Protein AF-F5LIY7-F1 (afdb_monomer_lite)

Sequence (82 aa):
MILQSPTIAALTNAATPGIATQPTGATVNEGDSSPTLSAAASASDGGTLTYQWYSNAANSTNGGTAIVGATSASYAAPTTQV

Structure (mmCIF, N/CA/C/O backbone):
data_AF-F5LIY7-F1
#
_entry.id   AF-F5LIY7-F1
#
loop_
_atom_site.group_PDB
_atom_site.id
_atom_site.type_symbol
_atom_site.label_atom_id
_atom_site.label_alt_id
_atom_site.label_comp_id
_atom_site.label_asym_id
_atom_site.label_entity_id
_atom_site.label_seq_id
_atom_site.pdbx_PDB_ins_code
_atom_site.Cartn_x
_atom_site.Cartn_y
_atom_site.Cartn_z
_atom_site.occupancy
_atom_site.B_iso_or_equiv
_atom_site.auth_seq_id
_atom_site.auth_comp_id
_atom_site.auth_asym_id
_atom_site.auth_atom_id
_atom_site.pdbx_PDB_model_num
ATOM 1 N N . MET A 1 1 ? -41.376 -12.419 39.027 1.00 45.50 1 MET A N 1
ATOM 2 C CA . MET A 1 1 ? -40.762 -12.562 37.691 1.00 45.50 1 MET A CA 1
ATOM 3 C C . MET A 1 1 ? -40.562 -11.159 37.147 1.00 45.50 1 MET A C 1
ATOM 5 O O . MET A 1 1 ? -41.554 -10.481 36.925 1.00 45.50 1 MET A O 1
ATOM 9 N N . ILE A 1 2 ? -39.322 -10.669 37.073 1.00 49.22 2 ILE A N 1
ATOM 10 C CA . ILE A 1 2 ? -39.036 -9.326 36.547 1.00 49.22 2 ILE A CA 1
ATOM 11 C C . ILE A 1 2 ? -38.661 -9.514 35.080 1.00 49.22 2 ILE A C 1
ATOM 13 O O . ILE A 1 2 ? -37.658 -10.156 34.781 1.00 49.22 2 ILE A O 1
ATOM 17 N N . LEU A 1 3 ? -39.497 -9.015 34.175 1.00 55.41 3 LEU A N 1
ATOM 18 C CA . LEU A 1 3 ? -39.174 -8.939 32.755 1.00 55.41 3 LEU A CA 1
ATOM 19 C C . LEU A 1 3 ? -38.248 -7.734 32.571 1.00 55.41 3 LEU A C 1
ATOM 21 O O . LEU A 1 3 ? -38.701 -6.594 32.635 1.00 55.41 3 LEU A O 1
ATOM 25 N N . GLN A 1 4 ? -36.948 -7.975 32.395 1.00 59.75 4 GLN A N 1
ATOM 26 C CA . GLN A 1 4 ? -36.077 -6.957 31.814 1.00 59.75 4 GLN A CA 1
ATOM 27 C C . GLN A 1 4 ? -36.381 -6.888 30.320 1.00 59.75 4 GLN A C 1
ATOM 29 O O . GLN A 1 4 ? -36.235 -7.876 29.601 1.00 59.75 4 GLN A O 1
ATOM 34 N N . SER A 1 5 ? -36.832 -5.723 29.864 1.00 69.56 5 SER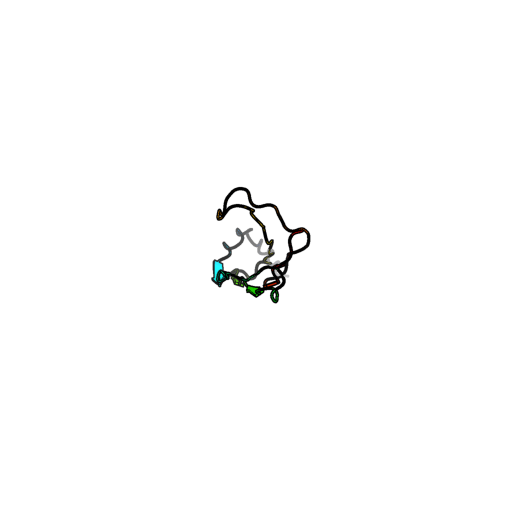 A N 1
ATOM 35 C CA . SER A 1 5 ? -36.949 -5.428 28.440 1.00 69.56 5 SER A CA 1
ATOM 36 C C . SER A 1 5 ? -35.558 -5.476 27.798 1.00 69.56 5 SER A C 1
ATOM 38 O O . SER A 1 5 ? -34.613 -4.950 28.391 1.00 69.56 5 SER A O 1
ATOM 40 N N . PRO A 1 6 ? -35.401 -6.074 26.605 1.00 73.00 6 PRO A N 1
ATOM 41 C CA . PRO A 1 6 ? -34.115 -6.089 25.928 1.00 73.00 6 PRO A CA 1
ATOM 42 C C . PRO A 1 6 ? -33.719 -4.661 25.543 1.00 73.00 6 PRO A C 1
ATOM 44 O O . PRO A 1 6 ? -34.499 -3.925 24.935 1.00 73.00 6 PRO A O 1
ATOM 47 N N . THR A 1 7 ? -32.497 -4.265 25.886 1.00 73.75 7 THR A N 1
ATOM 48 C CA . THR A 1 7 ? -31.908 -3.021 25.393 1.00 73.75 7 THR A CA 1
ATOM 49 C C . THR A 1 7 ? -31.571 -3.217 23.918 1.00 73.75 7 THR A C 1
ATOM 51 O O . THR A 1 7 ? -30.694 -4.009 23.578 1.00 73.75 7 THR A O 1
ATOM 54 N N . ILE A 1 8 ? -32.282 -2.528 23.027 1.00 69.00 8 ILE A N 1
ATOM 55 C CA . ILE A 1 8 ? -31.948 -2.519 21.601 1.00 69.00 8 ILE A CA 1
ATOM 5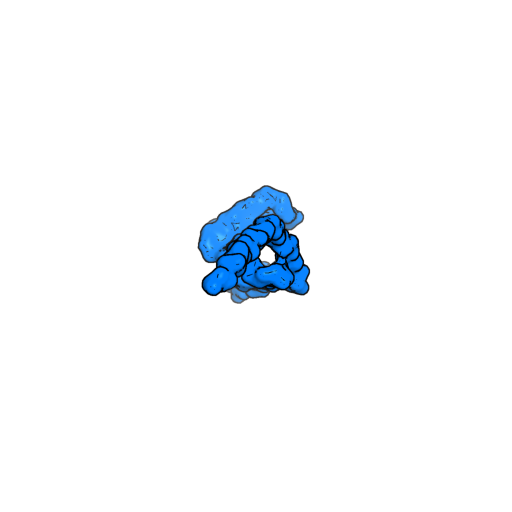6 C C . ILE A 1 8 ? -30.707 -1.640 21.435 1.00 69.00 8 ILE A C 1
ATOM 58 O O . ILE A 1 8 ? -30.758 -0.439 21.696 1.00 69.00 8 ILE A O 1
ATOM 62 N N . ALA A 1 9 ? -29.588 -2.234 21.020 1.00 73.62 9 ALA A N 1
ATOM 63 C CA . ALA A 1 9 ? -28.411 -1.470 20.631 1.00 73.62 9 ALA A CA 1
ATOM 64 C C . ALA A 1 9 ? -28.727 -0.687 19.346 1.00 73.62 9 ALA A C 1
ATOM 66 O O . ALA A 1 9 ? -29.130 -1.272 18.339 1.00 73.62 9 ALA A O 1
ATOM 67 N N . ALA A 1 10 ? -28.578 0.637 19.388 1.00 77.00 10 ALA A N 1
ATOM 68 C CA . ALA A 1 10 ? -28.696 1.469 18.198 1.00 77.00 10 ALA A CA 1
ATOM 69 C C . ALA A 1 10 ? -27.532 1.173 17.241 1.00 77.00 10 ALA A C 1
ATOM 71 O O . ALA A 1 10 ? -26.397 0.989 17.680 1.00 77.00 10 ALA A O 1
ATOM 72 N N . LEU A 1 11 ? -27.805 1.144 15.935 1.00 79.25 11 LEU A N 1
ATOM 73 C CA . LEU A 1 11 ? -26.753 1.037 14.927 1.00 79.25 11 LEU A CA 1
ATOM 74 C C . LEU A 1 11 ? -25.938 2.336 14.919 1.00 79.25 11 LEU A C 1
ATOM 76 O O . LEU A 1 11 ? -26.499 3.419 14.758 1.00 79.25 11 LEU A O 1
ATOM 80 N N . THR A 1 12 ? -24.623 2.225 15.079 1.00 85.38 12 THR A N 1
ATOM 81 C CA . THR A 1 12 ? -23.681 3.342 14.955 1.00 85.38 12 THR A CA 1
ATOM 82 C C . THR A 1 12 ? -22.912 3.222 13.646 1.00 85.38 12 THR A C 1
ATOM 84 O O . THR A 1 12 ? -22.599 2.117 13.203 1.00 85.38 12 THR A O 1
ATOM 87 N N . ASN A 1 13 ? -22.595 4.350 13.013 1.00 88.81 13 ASN A N 1
ATOM 88 C CA . ASN A 1 13 ? -21.687 4.350 11.868 1.00 88.81 13 ASN A CA 1
ATOM 89 C C . ASN A 1 13 ? -20.295 3.852 12.287 1.00 88.81 13 ASN A C 1
ATOM 91 O O . ASN A 1 13 ? -19.872 4.089 13.419 1.00 88.81 13 ASN A O 1
ATOM 95 N N . ALA A 1 14 ? -19.592 3.196 11.361 1.00 86.62 14 ALA A N 1
ATOM 96 C CA . ALA A 1 14 ? -18.191 2.844 11.554 1.00 86.62 14 ALA A CA 1
ATOM 97 C C . ALA A 1 14 ? -17.335 4.112 11.690 1.00 86.62 14 ALA A C 1
ATOM 99 O O . ALA A 1 14 ? -17.605 5.131 11.043 1.00 86.62 14 ALA A O 1
ATOM 100 N N . ALA A 1 15 ? -16.297 4.039 12.512 1.00 90.69 15 ALA A N 1
ATOM 101 C CA . ALA A 1 15 ? -15.323 5.104 12.645 1.00 90.69 15 ALA A CA 1
ATOM 102 C C . ALA A 1 15 ? -14.521 5.267 11.348 1.00 90.69 15 ALA A C 1
ATOM 104 O O . ALA A 1 15 ? -14.145 4.295 10.691 1.00 90.69 15 ALA A O 1
ATOM 105 N N . THR A 1 16 ? -14.218 6.515 10.993 1.00 91.94 16 THR A N 1
ATOM 106 C CA . THR A 1 16 ? -13.318 6.816 9.877 1.00 91.94 16 THR A CA 1
ATOM 107 C C . THR A 1 16 ? -11.922 6.253 10.171 1.00 91.94 16 THR A C 1
ATOM 109 O O . THR A 1 16 ? -11.350 6.605 11.208 1.00 91.94 16 THR A O 1
ATOM 112 N N . PRO A 1 17 ? -11.334 5.435 9.277 1.00 91.50 17 PRO A N 1
ATOM 113 C CA . PRO A 1 17 ? -9.956 4.990 9.432 1.00 91.50 17 PRO A CA 1
ATOM 114 C C . PRO A 1 17 ? -8.975 6.165 9.396 1.00 91.50 17 PRO A C 1
ATOM 116 O O . PRO A 1 17 ? -9.053 7.028 8.521 1.00 91.50 17 PRO A O 1
ATOM 119 N N . GLY A 1 18 ? -8.022 6.182 10.322 1.00 94.25 18 GLY A N 1
ATOM 120 C CA . GLY A 1 18 ? -6.878 7.086 10.297 1.00 94.25 18 GLY A CA 1
ATOM 121 C C . GLY A 1 18 ? -5.674 6.411 9.649 1.00 94.25 18 GLY A C 1
ATOM 122 O O . GLY A 1 18 ? -5.377 5.258 9.957 1.00 94.25 18 GLY A O 1
ATOM 123 N N . ILE A 1 19 ? -4.951 7.122 8.781 1.00 93.25 19 ILE A N 1
ATOM 124 C CA . ILE A 1 19 ? -3.650 6.657 8.281 1.00 93.25 19 ILE A CA 1
ATOM 125 C C . ILE A 1 19 ? -2.562 7.162 9.227 1.00 93.25 19 ILE A C 1
ATOM 127 O O . ILE A 1 19 ? -2.352 8.367 9.345 1.00 93.25 19 ILE A O 1
ATOM 131 N N . ALA A 1 20 ? -1.886 6.240 9.906 1.00 93.19 20 ALA A N 1
ATOM 132 C CA . ALA A 1 20 ? -0.817 6.533 10.857 1.00 93.19 20 ALA A CA 1
ATOM 133 C C . ALA A 1 20 ? 0.558 6.619 10.179 1.00 93.19 20 ALA A C 1
ATOM 135 O O . ALA A 1 20 ? 1.381 7.447 10.563 1.00 93.19 20 ALA A O 1
ATOM 136 N N . THR A 1 21 ? 0.788 5.795 9.152 1.00 94.31 21 THR A N 1
ATOM 137 C CA . THR A 1 21 ? 2.059 5.749 8.416 1.00 94.31 21 THR A CA 1
ATOM 138 C C . THR A 1 21 ? 1.794 5.734 6.922 1.00 94.31 21 THR A C 1
ATOM 140 O O . THR A 1 21 ? 1.021 4.904 6.440 1.00 94.31 21 THR A O 1
ATOM 143 N N . GLN A 1 22 ? 2.461 6.637 6.205 1.00 93.75 22 GLN A N 1
ATOM 144 C CA . GLN A 1 22 ? 2.503 6.669 4.745 1.00 93.75 22 GLN A CA 1
ATOM 145 C C . GLN A 1 22 ? 3.798 6.011 4.248 1.00 93.75 22 GLN A C 1
ATOM 147 O O . GLN A 1 22 ? 4.828 6.139 4.917 1.00 93.75 22 GLN A O 1
ATOM 152 N N . PRO A 1 23 ? 3.778 5.349 3.080 1.00 91.88 23 PRO A N 1
ATOM 153 C CA . PRO A 1 23 ? 4.985 4.802 2.487 1.00 91.88 23 PRO A CA 1
ATOM 154 C C . PRO A 1 23 ? 5.942 5.924 2.081 1.00 91.88 23 PRO A C 1
ATOM 156 O O . PRO A 1 23 ? 5.543 6.927 1.487 1.00 91.88 23 PRO A O 1
ATOM 159 N N . THR A 1 24 ? 7.226 5.728 2.362 1.00 90.62 24 THR A N 1
ATOM 160 C CA . THR A 1 24 ? 8.290 6.606 1.872 1.00 90.62 24 THR A CA 1
ATOM 161 C C . THR A 1 24 ? 8.664 6.192 0.453 1.00 90.62 24 THR A C 1
ATOM 163 O O . THR A 1 24 ? 8.889 5.012 0.187 1.00 90.62 24 THR A O 1
ATOM 166 N N . GLY A 1 25 ? 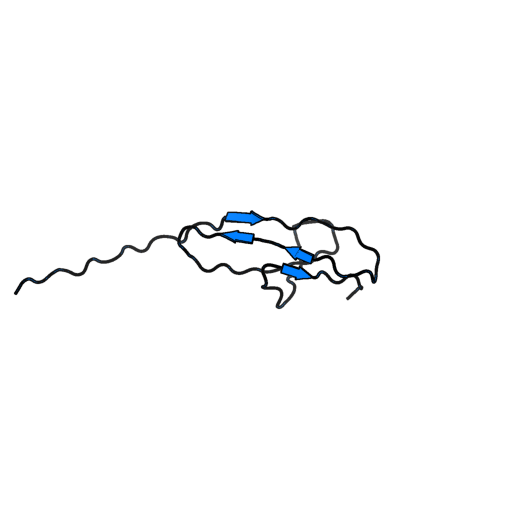8.732 7.159 -0.463 1.00 86.88 25 GLY A N 1
ATOM 167 C CA . GLY A 1 25 ? 9.188 6.909 -1.829 1.00 86.88 25 GLY A CA 1
ATOM 168 C C . GLY A 1 25 ? 10.659 6.486 -1.883 1.00 86.88 25 GLY A C 1
ATOM 169 O O . GLY A 1 25 ? 11.456 6.852 -1.020 1.00 86.88 25 GLY A O 1
ATOM 170 N N . ALA A 1 26 ? 11.019 5.742 -2.924 1.00 88.00 26 ALA A N 1
ATOM 171 C CA . ALA A 1 26 ? 12.390 5.340 -3.204 1.00 88.00 26 ALA A CA 1
ATOM 172 C C . ALA A 1 26 ? 12.666 5.428 -4.709 1.00 88.00 26 ALA A C 1
ATOM 174 O O . ALA A 1 26 ? 11.783 5.156 -5.521 1.00 88.00 26 ALA A O 1
ATOM 175 N N . THR A 1 27 ? 13.905 5.770 -5.056 1.00 90.12 27 THR A N 1
ATOM 176 C CA . THR A 1 27 ? 14.432 5.676 -6.421 1.00 90.12 27 THR A CA 1
ATOM 177 C C . THR A 1 27 ? 15.484 4.579 -6.425 1.00 90.12 27 THR A C 1
ATOM 179 O O . THR A 1 27 ? 16.425 4.631 -5.636 1.00 90.12 27 THR A O 1
ATOM 182 N N . VAL A 1 28 ? 15.308 3.585 -7.288 1.00 90.31 28 VAL A N 1
ATOM 183 C CA . VAL A 1 28 ? 16.170 2.400 -7.399 1.00 90.31 28 VAL A CA 1
ATOM 184 C C . VAL A 1 28 ? 16.493 2.152 -8.867 1.00 90.31 28 VAL A C 1
ATOM 186 O O . VAL A 1 28 ? 15.737 2.591 -9.738 1.00 90.31 28 VAL A O 1
ATOM 189 N N . ASN A 1 29 ? 17.606 1.477 -9.150 1.00 92.38 29 ASN A N 1
ATOM 190 C CA . ASN A 1 29 ? 17.922 1.084 -10.519 1.00 92.38 29 ASN A CA 1
ATOM 191 C C . ASN A 1 29 ? 17.123 -0.164 -10.904 1.00 92.38 29 ASN A C 1
ATOM 193 O O . ASN A 1 29 ? 16.668 -0.930 -10.048 1.00 92.38 29 ASN A O 1
ATOM 197 N N . GLU A 1 30 ? 16.965 -0.381 -12.207 1.00 89.50 30 GLU A N 1
ATOM 198 C CA . GLU A 1 30 ? 16.348 -1.606 -12.704 1.00 89.50 30 GLU A CA 1
ATOM 199 C C . GLU A 1 30 ? 17.149 -2.832 -12.245 1.00 89.50 30 GLU A C 1
ATOM 201 O O . GLU A 1 30 ? 18.372 -2.882 -12.378 1.00 89.50 30 GLU A O 1
ATOM 206 N N . GLY A 1 31 ? 16.448 -3.822 -11.691 1.00 89.81 31 GLY A N 1
ATOM 207 C CA . GLY A 1 31 ? 17.054 -5.053 -11.177 1.00 89.81 31 GLY A CA 1
ATOM 208 C C . GLY A 1 31 ? 17.660 -4.967 -9.770 1.00 89.81 31 GLY A C 1
ATOM 209 O O . GLY A 1 31 ? 18.113 -5.994 -9.264 1.00 89.81 31 GLY A O 1
ATOM 210 N N . ASP A 1 32 ? 17.636 -3.803 -9.110 1.00 92.62 32 ASP A N 1
ATOM 211 C CA . ASP A 1 32 ? 18.013 -3.692 -7.694 1.00 92.62 32 ASP A CA 1
ATOM 212 C C . ASP A 1 32 ? 17.026 -4.452 -6.786 1.00 92.62 32 ASP A C 1
ATOM 214 O O . ASP A 1 32 ? 15.944 -4.874 -7.198 1.00 92.62 32 ASP A O 1
ATOM 218 N N . SER A 1 33 ? 17.367 -4.613 -5.506 1.00 91.38 33 SER A N 1
ATOM 219 C CA . SER A 1 33 ? 16.440 -5.183 -4.523 1.00 91.38 33 SER A CA 1
ATOM 220 C C . SER A 1 33 ? 15.147 -4.367 -4.419 1.00 91.38 33 SER A C 1
ATOM 222 O O . SER A 1 33 ? 15.197 -3.138 -4.333 1.00 91.38 33 SER A O 1
ATOM 224 N N . SER A 1 34 ? 14.005 -5.054 -4.332 1.00 92.44 34 SER A N 1
ATOM 225 C CA . SER A 1 34 ? 12.691 -4.431 -4.157 1.00 92.44 34 SER A CA 1
ATOM 226 C C . SER A 1 34 ? 12.630 -3.511 -2.937 1.00 92.44 34 SER A C 1
ATOM 228 O O . SER A 1 34 ? 12.794 -3.996 -1.812 1.00 92.44 34 SER A O 1
ATOM 230 N N . PRO A 1 35 ? 12.341 -2.207 -3.112 1.00 93.25 35 PRO A N 1
ATOM 231 C CA . PRO A 1 35 ? 12.064 -1.344 -1.981 1.00 93.25 35 PRO A CA 1
ATOM 232 C C . PRO A 1 35 ? 10.744 -1.764 -1.329 1.00 93.25 35 PRO A C 1
ATOM 234 O O . PRO A 1 35 ? 9.739 -2.029 -1.997 1.00 93.25 35 PRO A O 1
ATOM 237 N N . THR A 1 36 ? 10.753 -1.813 -0.001 1.00 95.00 36 THR A N 1
ATOM 238 C CA . THR A 1 36 ? 9.570 -2.144 0.790 1.00 95.00 36 THR A CA 1
ATOM 239 C C . THR A 1 36 ? 8.784 -0.879 1.099 1.00 95.00 36 THR A C 1
ATOM 241 O O . THR A 1 36 ? 9.255 -0.003 1.821 1.00 95.00 36 THR A O 1
ATOM 244 N N . LEU A 1 37 ? 7.556 -0.814 0.598 1.00 94.62 37 LEU A N 1
ATOM 245 C CA . LEU A 1 37 ? 6.566 0.183 0.980 1.00 94.62 37 LEU A CA 1
ATOM 246 C C . LEU A 1 37 ? 5.773 -0.336 2.184 1.00 94.62 37 LEU A C 1
ATOM 248 O O . LEU A 1 37 ? 5.477 -1.532 2.280 1.00 94.62 37 LEU A O 1
ATOM 252 N N . SER A 1 38 ? 5.424 0.553 3.110 1.00 95.88 38 SER A N 1
ATOM 253 C CA . SER A 1 38 ? 4.621 0.221 4.286 1.00 95.88 38 SER A CA 1
ATOM 254 C C . SER A 1 38 ? 3.569 1.291 4.550 1.00 95.88 38 SER A C 1
ATOM 256 O O . SER A 1 38 ? 3.823 2.487 4.427 1.00 95.88 38 SER A O 1
ATOM 258 N N . ALA A 1 39 ? 2.371 0.844 4.906 1.00 95.25 39 ALA A N 1
ATOM 259 C CA . ALA A 1 39 ? 1.261 1.683 5.315 1.00 95.25 39 ALA A CA 1
ATOM 260 C C . ALA A 1 39 ? 0.670 1.121 6.608 1.00 95.25 39 ALA A C 1
ATOM 262 O O . ALA A 1 39 ? 0.511 -0.090 6.755 1.00 95.25 39 ALA A O 1
ATOM 263 N N . ALA A 1 40 ? 0.334 2.001 7.545 1.00 94.44 40 ALA A N 1
ATOM 264 C CA . ALA A 1 40 ? -0.337 1.619 8.781 1.00 94.44 40 ALA A CA 1
ATOM 265 C C . ALA A 1 40 ? -1.601 2.453 8.937 1.00 94.44 40 ALA A C 1
ATOM 267 O O . ALA A 1 40 ? -1.550 3.681 8.840 1.00 94.44 40 ALA A O 1
ATOM 268 N N . ALA A 1 41 ? -2.720 1.783 9.189 1.00 94.25 41 ALA A N 1
ATOM 269 C CA . ALA A 1 41 ? -4.004 2.415 9.436 1.00 94.25 41 ALA A CA 1
ATOM 270 C C . ALA A 1 41 ? -4.600 1.930 10.764 1.00 94.25 41 ALA A C 1
ATOM 272 O O . ALA A 1 41 ? -4.286 0.837 11.238 1.00 94.25 41 ALA A O 1
ATOM 273 N N . SER A 1 42 ? -5.461 2.747 11.364 1.00 93.88 42 SER A N 1
ATOM 274 C CA . SER A 1 42 ? -6.176 2.428 12.599 1.00 93.88 42 SER A CA 1
ATOM 275 C C . SER A 1 42 ? -7.653 2.808 12.498 1.00 93.88 42 SER A C 1
ATOM 277 O O . SER A 1 42 ? -8.016 3.773 11.829 1.00 93.88 42 SER A O 1
ATOM 279 N N . ALA A 1 43 ? -8.509 2.038 13.170 1.00 93.56 43 ALA A N 1
ATOM 280 C CA . ALA A 1 43 ? -9.925 2.336 13.362 1.00 93.56 43 ALA A CA 1
ATOM 281 C C . ALA A 1 43 ? -10.205 2.357 14.868 1.00 93.56 43 ALA A C 1
ATOM 283 O O . ALA A 1 43 ? -9.882 1.401 15.575 1.00 93.56 43 ALA A O 1
ATOM 284 N N . SER A 1 44 ? -10.752 3.460 15.380 1.00 91.50 44 SER A N 1
ATOM 285 C CA . SER A 1 44 ? -10.934 3.667 16.826 1.00 91.50 44 SER A CA 1
ATOM 286 C C . SER A 1 44 ? -12.035 2.802 17.442 1.00 91.50 44 SER A C 1
ATOM 288 O O . SER A 1 44 ? -12.039 2.592 18.651 1.00 91.50 44 SER A O 1
ATOM 290 N N . ASP A 1 45 ? -12.947 2.288 16.623 1.00 91.62 45 ASP A N 1
ATOM 291 C CA . ASP A 1 45 ? -14.040 1.394 17.009 1.00 91.62 45 ASP A CA 1
ATOM 292 C C . ASP A 1 45 ? -13.670 -0.097 16.906 1.00 91.62 45 ASP A C 1
ATOM 294 O O . ASP A 1 45 ? -14.516 -0.959 17.139 1.00 91.62 45 ASP A O 1
ATOM 298 N N . GLY A 1 46 ? -12.418 -0.417 16.555 1.00 88.44 46 GLY A N 1
ATOM 299 C CA . GLY A 1 46 ? -11.975 -1.794 16.327 1.00 88.44 46 GLY A CA 1
ATOM 300 C C . GLY A 1 46 ? -12.443 -2.386 14.993 1.00 88.44 46 GLY A C 1
ATOM 301 O O . GLY A 1 46 ? -12.374 -3.603 14.813 1.00 88.44 46 GLY A O 1
ATOM 302 N N . GLY A 1 47 ? -12.911 -1.553 14.058 1.00 90.25 47 GLY A N 1
ATOM 303 C CA . GLY A 1 47 ? -13.271 -1.968 12.708 1.00 90.25 47 GLY A CA 1
ATOM 304 C C . GLY A 1 47 ? -12.131 -2.690 11.979 1.00 90.25 47 GLY A C 1
ATOM 305 O O . GLY A 1 47 ? -10.946 -2.416 12.175 1.00 90.25 47 GLY A O 1
ATOM 306 N N . THR A 1 48 ? -12.493 -3.632 11.106 1.00 91.19 48 THR A N 1
ATOM 307 C CA . THR A 1 48 ? -11.517 -4.357 10.281 1.00 91.19 48 THR A CA 1
ATOM 308 C C . THR A 1 48 ? -11.075 -3.492 9.106 1.00 91.19 48 THR A C 1
ATOM 310 O O . THR A 1 48 ? -11.901 -3.019 8.328 1.00 91.19 48 THR A O 1
ATOM 313 N N . LEU A 1 49 ? -9.763 -3.317 8.958 1.00 92.75 49 LEU A N 1
ATOM 314 C CA . LEU A 1 49 ? -9.156 -2.567 7.861 1.00 92.75 49 LEU A CA 1
ATOM 315 C C . LEU A 1 49 ? -8.649 -3.513 6.777 1.00 92.75 49 LEU A C 1
ATOM 317 O O . LEU A 1 49 ? -8.176 -4.612 7.061 1.00 92.75 49 LEU A O 1
ATOM 321 N N . THR A 1 50 ? -8.715 -3.054 5.533 1.00 93.06 50 THR A N 1
ATOM 322 C CA . THR A 1 50 ? -8.142 -3.744 4.376 1.00 93.06 50 THR A CA 1
ATOM 323 C C . THR A 1 50 ? -7.204 -2.799 3.639 1.00 93.06 50 THR A C 1
ATOM 325 O O . THR A 1 50 ? -7.373 -1.580 3.688 1.00 93.06 50 THR A O 1
ATOM 328 N N . TYR A 1 51 ? -6.197 -3.365 2.979 1.00 94.94 51 TYR A N 1
ATOM 329 C CA . TYR A 1 51 ? -5.235 -2.621 2.174 1.00 94.94 51 TYR A CA 1
ATOM 330 C C . TYR A 1 51 ? -5.386 -3.014 0.708 1.00 94.94 51 TYR A C 1
ATOM 332 O O . TYR A 1 51 ? -5.806 -4.128 0.399 1.00 94.94 51 TYR A O 1
ATOM 340 N N . GLN A 1 52 ? -5.023 -2.102 -0.188 1.00 95.94 52 GLN A N 1
ATOM 341 C CA . GLN A 1 52 ? -4.889 -2.375 -1.613 1.00 95.94 52 GLN A CA 1
ATOM 342 C C . GLN A 1 52 ? -3.805 -1.464 -2.183 1.00 95.94 52 GLN A C 1
ATOM 344 O O . GLN A 1 52 ? -3.916 -0.240 -2.104 1.00 95.94 52 GLN A O 1
ATOM 349 N N . TRP A 1 53 ? -2.769 -2.058 -2.768 1.00 95.56 53 TRP A N 1
ATOM 350 C CA . TRP A 1 53 ? -1.722 -1.309 -3.461 1.00 95.56 53 TRP A CA 1
ATOM 351 C C . TRP A 1 53 ? -2.095 -1.048 -4.920 1.00 95.56 53 TRP A C 1
ATOM 353 O O . TRP A 1 53 ? -2.758 -1.864 -5.566 1.00 95.56 53 TRP A O 1
ATOM 363 N N . TYR A 1 54 ? -1.650 0.093 -5.437 1.00 94.56 54 TYR A N 1
ATOM 364 C CA . TYR A 1 54 ? -1.860 0.524 -6.816 1.00 94.56 54 TYR A CA 1
ATOM 365 C C . TYR A 1 54 ? -0.518 0.910 -7.439 1.00 94.56 54 TYR A C 1
ATOM 367 O O . TYR A 1 54 ? 0.360 1.423 -6.745 1.00 94.56 54 TYR A O 1
ATOM 375 N N . SER A 1 55 ? -0.368 0.692 -8.743 1.00 92.31 55 SER A N 1
ATOM 376 C CA . SER A 1 55 ? 0.778 1.149 -9.535 1.00 92.31 55 SER A CA 1
ATOM 377 C C . SER A 1 55 ? 0.353 2.204 -10.554 1.00 92.31 55 SER A C 1
ATOM 379 O O . SER A 1 55 ? -0.791 2.231 -11.007 1.00 92.31 55 SER A O 1
ATOM 381 N N . ASN A 1 56 ? 1.277 3.085 -10.925 1.00 91.38 56 ASN A N 1
ATOM 382 C CA . ASN A 1 56 ? 1.075 4.074 -11.976 1.00 91.38 56 ASN A CA 1
ATOM 383 C C . ASN A 1 56 ? 2.370 4.237 -12.778 1.00 91.38 56 ASN A C 1
ATOM 385 O O . ASN A 1 56 ? 3.454 4.228 -12.200 1.00 91.38 56 ASN A O 1
ATOM 389 N N . ALA A 1 57 ? 2.257 4.389 -14.098 1.00 87.69 57 ALA A N 1
ATOM 390 C CA . ALA A 1 57 ? 3.392 4.701 -14.967 1.00 87.69 57 ALA A CA 1
ATOM 391 C C . ALA A 1 57 ? 3.780 6.191 -14.909 1.00 87.69 57 ALA A C 1
ATOM 393 O O . ALA A 1 57 ? 4.883 6.564 -15.301 1.00 87.69 57 ALA A O 1
ATOM 394 N N . ALA A 1 58 ? 2.879 7.047 -14.420 1.00 88.19 58 ALA A N 1
ATOM 395 C CA . ALA A 1 58 ? 3.133 8.453 -14.142 1.00 88.19 58 ALA A CA 1
ATOM 396 C C . ALA A 1 58 ? 3.271 8.694 -12.631 1.00 88.19 58 ALA A C 1
ATOM 398 O O . ALA A 1 58 ? 2.636 8.017 -11.823 1.00 88.19 58 ALA A O 1
ATOM 399 N N . ASN A 1 59 ? 4.041 9.716 -12.245 1.00 83.94 59 ASN A N 1
ATOM 400 C CA . ASN A 1 59 ? 4.110 10.198 -10.862 1.00 83.94 59 ASN A CA 1
ATOM 401 C C . ASN A 1 59 ? 2.803 10.925 -10.485 1.00 83.94 59 ASN A C 1
ATOM 403 O O . ASN A 1 59 ? 2.725 12.152 -10.501 1.00 83.94 59 ASN A O 1
ATOM 407 N N . SER A 1 60 ? 1.744 10.148 -10.249 1.00 86.25 60 SER A N 1
ATOM 408 C CA . SER A 1 60 ? 0.389 10.623 -9.983 1.00 86.25 60 SER A CA 1
ATOM 409 C C . SER A 1 60 ? -0.367 9.641 -9.091 1.00 86.25 60 SER A C 1
ATOM 411 O O . SER A 1 60 ? -0.259 8.423 -9.238 1.00 86.25 60 SER A O 1
ATOM 413 N N . THR A 1 61 ? -1.196 10.182 -8.201 1.00 85.62 61 THR A N 1
ATOM 414 C CA . THR A 1 61 ? -2.130 9.424 -7.355 1.00 85.62 61 THR A CA 1
ATOM 415 C C . THR A 1 61 ? -3.463 9.133 -8.051 1.00 85.62 61 THR A C 1
ATOM 417 O O . THR A 1 61 ? -4.283 8.381 -7.528 1.00 85.62 61 THR A O 1
ATOM 420 N N . ASN A 1 62 ? -3.688 9.692 -9.243 1.00 91.25 62 ASN A N 1
ATOM 421 C CA . ASN A 1 62 ? -4.874 9.455 -10.058 1.00 91.25 62 ASN A CA 1
ATOM 422 C C . ASN A 1 62 ? -4.575 8.475 -11.197 1.00 91.25 62 ASN A C 1
ATOM 424 O O . ASN A 1 62 ? -3.531 8.561 -11.845 1.00 91.25 62 ASN A O 1
ATOM 428 N N . GLY A 1 63 ? -5.535 7.591 -11.484 1.00 90.56 63 GLY A N 1
ATOM 429 C CA . GLY A 1 63 ? -5.442 6.642 -12.599 1.00 90.56 63 GLY A CA 1
ATOM 430 C C . GLY A 1 63 ? -4.532 5.439 -12.339 1.00 90.56 63 GLY A C 1
ATOM 431 O O . GLY A 1 63 ? -4.124 4.777 -13.287 1.00 90.56 63 GLY A O 1
ATOM 432 N N . GLY A 1 64 ? -4.203 5.155 -11.076 1.00 92.44 64 GLY A N 1
ATOM 433 C CA . GLY A 1 64 ? -3.450 3.957 -10.720 1.00 92.44 64 GLY A CA 1
ATOM 434 C C . GLY A 1 64 ? -4.223 2.671 -11.031 1.00 92.44 64 GLY A C 1
ATOM 435 O O . GLY A 1 64 ? -5.448 2.620 -10.916 1.00 92.44 64 GLY A O 1
ATOM 436 N N . THR A 1 65 ? -3.498 1.618 -11.395 1.00 94.38 65 THR A N 1
ATOM 437 C CA . THR A 1 65 ? -4.040 0.270 -11.602 1.00 94.38 65 THR A CA 1
ATOM 438 C C . THR A 1 65 ? -3.863 -0.548 -10.330 1.00 94.38 65 THR A C 1
ATOM 440 O O . THR A 1 65 ? -2.786 -0.547 -9.735 1.00 94.38 65 THR A O 1
ATOM 443 N N . ALA A 1 66 ? -4.916 -1.237 -9.891 1.00 95.25 66 ALA A N 1
ATOM 444 C CA . ALA A 1 66 ? -4.847 -2.081 -8.703 1.00 95.25 66 ALA A CA 1
ATOM 445 C C . ALA A 1 66 ? -3.901 -3.267 -8.936 1.00 95.25 66 ALA A C 1
ATOM 447 O O . ALA A 1 66 ? -4.006 -3.972 -9.941 1.00 95.25 66 ALA A O 1
ATOM 448 N N . ILE A 1 67 ? -3.010 -3.517 -7.979 1.00 94.75 67 ILE A N 1
ATOM 449 C CA . ILE A 1 67 ? -2.132 -4.686 -7.992 1.00 94.75 67 ILE A CA 1
ATOM 450 C C . ILE A 1 67 ? -2.889 -5.836 -7.325 1.00 94.75 67 ILE A C 1
ATOM 452 O O . ILE A 1 67 ? -3.060 -5.866 -6.104 1.00 94.75 67 ILE A O 1
ATOM 456 N N . VAL A 1 68 ? -3.393 -6.772 -8.128 1.00 94.75 68 VAL A N 1
ATOM 457 C CA . VAL A 1 68 ? -4.233 -7.878 -7.645 1.00 94.75 68 VAL A CA 1
ATOM 458 C C . VAL A 1 68 ? -3.505 -8.679 -6.559 1.00 94.75 68 VAL A C 1
ATOM 460 O O . VAL A 1 68 ? -2.374 -9.115 -6.747 1.00 94.75 68 VAL A O 1
ATOM 463 N N . GLY A 1 69 ? -4.165 -8.871 -5.412 1.00 94.12 69 GLY A N 1
ATOM 464 C CA . GLY A 1 69 ? -3.634 -9.642 -4.281 1.00 94.12 69 GLY A CA 1
ATOM 465 C C . GLY A 1 69 ? -2.692 -8.873 -3.349 1.00 94.12 69 GLY A C 1
ATOM 466 O O . GLY A 1 69 ? -2.318 -9.396 -2.302 1.00 94.12 69 GLY A O 1
ATOM 467 N N . ALA A 1 70 ? -2.340 -7.624 -3.663 1.00 95.62 70 ALA A N 1
ATOM 468 C CA . ALA A 1 70 ? -1.532 -6.788 -2.783 1.00 95.62 70 ALA A CA 1
ATOM 469 C C . ALA A 1 70 ? -2.390 -6.168 -1.663 1.00 95.62 70 ALA A C 1
ATOM 471 O O . ALA A 1 70 ? -2.696 -4.976 -1.688 1.00 95.62 70 ALA A O 1
ATOM 472 N N . THR A 1 71 ? -2.778 -6.986 -0.679 1.00 96.25 71 THR A N 1
ATOM 473 C CA . THR A 1 71 ? -3.660 -6.595 0.442 1.00 96.25 71 THR A CA 1
ATOM 474 C C . THR A 1 71 ? -2.963 -6.527 1.802 1.00 96.25 71 THR A C 1
ATOM 476 O O . THR A 1 71 ? -3.610 -6.369 2.839 1.00 96.25 71 THR A O 1
ATOM 479 N N . SER A 1 72 ? -1.640 -6.664 1.816 1.00 95.94 72 SER A N 1
ATOM 480 C CA . SER A 1 72 ? -0.818 -6.555 3.019 1.00 95.94 72 SER A CA 1
ATOM 481 C C . SER A 1 72 ? -0.499 -5.096 3.345 1.00 95.94 72 SER A C 1
ATOM 483 O O . SER A 1 72 ? -0.363 -4.260 2.452 1.00 95.94 72 SER A O 1
ATOM 485 N N . ALA A 1 73 ? -0.278 -4.804 4.629 1.00 95.31 73 ALA A N 1
ATOM 486 C CA . ALA A 1 73 ? 0.203 -3.499 5.099 1.00 95.31 73 ALA A CA 1
ATOM 487 C C . ALA A 1 73 ? 1.591 -3.126 4.537 1.00 95.31 73 ALA A C 1
ATOM 489 O O . ALA A 1 73 ? 2.000 -1.968 4.578 1.00 95.31 73 ALA A O 1
ATOM 490 N N . SER A 1 74 ? 2.322 -4.108 4.007 1.00 95.50 74 SER A N 1
ATOM 491 C CA . SER A 1 74 ? 3.602 -3.919 3.340 1.00 95.50 74 SER A CA 1
ATOM 492 C C . SER A 1 74 ? 3.581 -4.512 1.934 1.00 95.50 74 SER A C 1
ATOM 494 O O . SER A 1 74 ? 2.946 -5.542 1.702 1.00 95.50 74 SER A O 1
ATOM 496 N N . TYR A 1 75 ? 4.286 -3.858 1.014 1.00 95.56 75 TYR A N 1
ATOM 497 C CA . TYR A 1 75 ? 4.430 -4.275 -0.374 1.00 95.56 75 TYR A CA 1
ATOM 498 C C . TYR A 1 75 ? 5.876 -4.107 -0.836 1.00 95.56 75 TYR A C 1
ATOM 500 O O . TYR A 1 75 ? 6.437 -3.016 -0.752 1.00 95.56 75 TYR A O 1
ATOM 508 N N . ALA A 1 76 ? 6.473 -5.190 -1.328 1.00 94.38 76 ALA A N 1
ATOM 509 C CA . ALA A 1 76 ? 7.780 -5.158 -1.972 1.00 94.38 76 ALA A CA 1
ATOM 510 C C . ALA A 1 76 ? 7.585 -4.809 -3.452 1.00 94.38 76 ALA A C 1
ATOM 512 O O . ALA A 1 76 ? 7.079 -5.626 -4.222 1.00 94.38 76 ALA A O 1
ATOM 513 N N . ALA A 1 77 ? 7.941 -3.584 -3.841 1.00 91.12 77 ALA A N 1
ATOM 514 C CA . ALA A 1 77 ? 7.730 -3.129 -5.208 1.00 91.12 77 ALA A CA 1
ATOM 515 C C . ALA A 1 77 ? 8.744 -3.786 -6.166 1.00 91.12 77 ALA A C 1
ATOM 517 O O . ALA A 1 77 ? 9.945 -3.777 -5.879 1.00 91.12 77 AL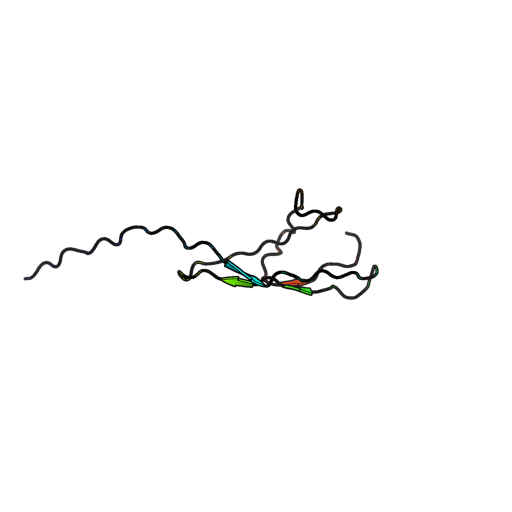A A O 1
ATOM 518 N N . PRO A 1 78 ? 8.305 -4.367 -7.297 1.00 88.69 78 PRO A N 1
ATOM 519 C CA . PRO A 1 78 ? 9.220 -4.931 -8.279 1.00 88.69 78 PRO A CA 1
ATOM 520 C C . PRO A 1 78 ? 10.065 -3.825 -8.923 1.00 88.69 78 PRO A C 1
ATOM 522 O O . PRO A 1 78 ? 9.580 -2.726 -9.185 1.00 88.69 78 PRO A O 1
ATOM 525 N N . THR A 1 79 ? 11.334 -4.135 -9.170 1.00 88.44 79 THR A N 1
ATOM 526 C CA . THR A 1 79 ? 12.323 -3.256 -9.827 1.00 88.44 79 THR A CA 1
ATOM 527 C C . THR A 1 79 ? 12.618 -3.689 -11.260 1.00 88.44 79 THR A C 1
ATOM 529 O O . THR A 1 79 ? 13.464 -3.111 -11.936 1.00 88.44 79 THR A O 1
ATOM 532 N N . THR A 1 80 ? 11.934 -4.726 -11.727 1.00 81.12 80 THR A N 1
ATOM 533 C CA . THR A 1 80 ? 11.963 -5.200 -13.105 1.00 81.12 80 THR A CA 1
ATOM 534 C C . THR A 1 80 ? 10.699 -4.727 -13.808 1.00 81.12 80 THR A C 1
ATOM 536 O O . THR A 1 80 ? 9.627 -4.737 -13.196 1.00 81.12 80 THR A O 1
ATOM 539 N N . GLN A 1 81 ? 10.797 -4.353 -15.087 1.00 61.78 81 GLN A N 1
ATOM 540 C CA . GLN A 1 81 ? 9.592 -4.182 -15.901 1.00 61.78 81 GLN A CA 1
ATOM 541 C C . GLN A 1 81 ? 8.761 -5.470 -15.872 1.00 61.78 81 GLN A C 1
ATOM 543 O O . GLN A 1 81 ? 9.309 -6.573 -15.951 1.00 61.78 81 GLN A O 1
ATOM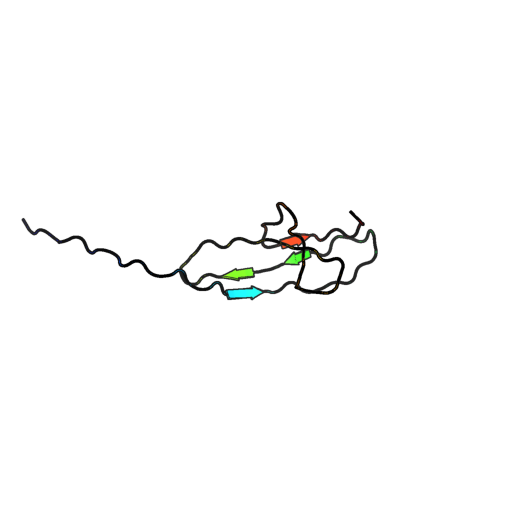 548 N N . VAL A 1 82 ? 7.451 -5.292 -15.708 1.00 56.88 82 VAL A N 1
ATOM 549 C CA . VAL A 1 82 ? 6.441 -6.335 -15.920 1.00 56.88 82 VAL A CA 1
ATOM 550 C C . VAL A 1 82 ? 6.129 -6.487 -17.399 1.00 56.88 82 VAL A C 1
ATOM 552 O O . VAL A 1 82 ? 6.179 -5.460 -18.113 1.00 56.88 82 VAL A O 1
#

pLDDT: mean 87.61, std 11.11, range [45.5, 96.25]

Radius of gyration: 20.43 Å; chains: 1; bounding box: 59×23×54 Å

Secondary structure (DSSP, 8-state):
---PPP--PPP-PPPPPEEEEPPPP----TTSPPPEEE-EEE-TT-PPP----EE-SSS-SSSPEE-TT--SSEEE---S--

Foldseek 3Di:
DDDDDDDDDDDDDWADKDWPDFFDDDDDAQPDWFDKTATD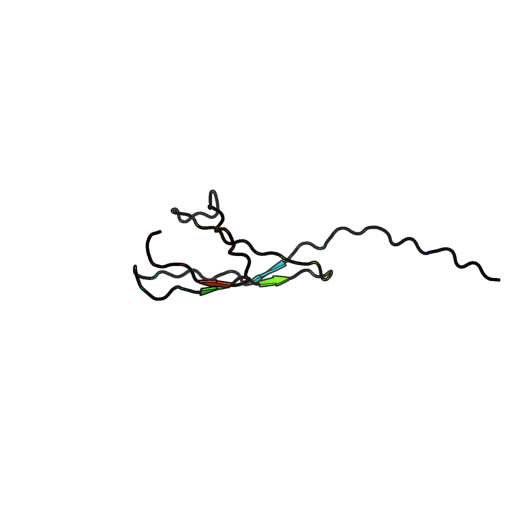IDTPVPDDDWDWDFDDPDPDPPPTDTDPPPTDRMDRDHSHDD